Protein AF-A0A9D4MHF6-F1 (afdb_monomer_lite)

InterPro domains:
  IPR027417 P-loop containing nucleoside triphosphate hydrolase [G3DSA:3.40.50.300] (3-73)
  IPR027417 P-loop containing nucleoside triphosphate hydrolase [SSF52540] (11-53)

Radius of gyration: 13.2 Å; chains: 1; bounding box: 37×20×30 Å

Foldseek 3Di:
DDWDFDDDDDTPDTDDDDDPPPCSVVVVLVVLVVQLVPPPDAEEDEDPDPCVQDPDDPSSVCRVVVRVRYHYDD

Organism: Dreissena polymorpha (NCBI:txid45954)

pLDDT: mean 74.52, std 12.6, range [49.34, 90.38]

Structure (mmCIF, N/CA/C/O backbone):
data_AF-A0A9D4MHF6-F1
#
_entry.id   AF-A0A9D4MHF6-F1
#
loop_
_atom_site.group_PDB
_atom_site.id
_atom_site.type_symbol
_atom_site.label_atom_id
_atom_site.label_alt_id
_atom_site.label_comp_id
_atom_site.label_asym_id
_atom_site.label_entity_id
_atom_site.label_seq_id
_atom_site.pdbx_PDB_ins_code
_atom_site.Cartn_x
_atom_site.Cartn_y
_atom_site.Cartn_z
_atom_site.occupancy
_atom_site.B_iso_or_equiv
_atom_site.auth_seq_id
_atom_site.auth_comp_id
_atom_site.auth_asym_id
_atom_site.auth_atom_id
_atom_site.pdbx_PDB_model_num
ATOM 1 N N . MET A 1 1 ? -2.476 1.462 -18.784 1.00 52.19 1 MET A N 1
ATOM 2 C CA . MET A 1 1 ? -3.033 0.903 -17.533 1.00 52.19 1 MET A CA 1
ATOM 3 C C . MET A 1 1 ? -4.482 0.532 -17.809 1.00 52.19 1 MET A C 1
ATOM 5 O O . MET A 1 1 ? -5.182 1.371 -18.357 1.00 52.19 1 MET A O 1
ATOM 9 N N . LYS A 1 2 ? -4.911 -0.702 -17.524 1.00 59.19 2 LYS A N 1
ATOM 10 C CA . LYS A 1 2 ? -6.305 -1.150 -17.699 1.00 59.19 2 LYS A CA 1
ATOM 11 C C . LYS A 1 2 ? -6.841 -1.571 -16.330 1.00 59.19 2 LYS A C 1
ATOM 13 O O . LYS A 1 2 ? -6.154 -2.306 -15.631 1.00 59.19 2 LYS A O 1
ATOM 18 N N . ILE A 1 3 ? -8.017 -1.074 -15.951 1.00 58.03 3 ILE A N 1
ATOM 19 C CA . ILE A 1 3 ? -8.698 -1.388 -14.687 1.00 58.03 3 ILE A CA 1
ATOM 20 C C . ILE A 1 3 ? -10.090 -1.899 -15.067 1.00 58.03 3 ILE A C 1
ATOM 22 O O . ILE A 1 3 ? -10.808 -1.216 -15.791 1.00 58.03 3 ILE A O 1
ATOM 26 N N . SER A 1 4 ? -10.452 -3.104 -14.635 1.00 56.34 4 SER A N 1
ATOM 27 C CA . SER A 1 4 ? -11.755 -3.725 -14.908 1.00 56.34 4 SER A CA 1
ATOM 28 C C . SER A 1 4 ? -12.305 -4.319 -13.617 1.00 56.34 4 SER A C 1
ATOM 30 O O . SER A 1 4 ? -11.620 -5.129 -12.996 1.00 56.34 4 SER A O 1
ATOM 32 N N . LEU A 1 5 ? -13.513 -3.912 -13.216 1.00 60.53 5 LEU A N 1
ATOM 33 C CA . LEU A 1 5 ? -14.192 -4.381 -12.005 1.00 60.53 5 LEU A CA 1
ATOM 34 C C . LEU A 1 5 ? -15.650 -4.753 -12.340 1.00 60.53 5 LEU A C 1
ATOM 36 O O . LEU A 1 5 ? -16.311 -3.969 -13.023 1.00 60.53 5 LEU A O 1
ATOM 40 N N . PRO A 1 6 ? -16.155 -5.917 -11.892 1.00 56.97 6 PRO A N 1
ATOM 41 C CA . PRO A 1 6 ? -17.578 -6.250 -11.965 1.00 56.97 6 PRO A CA 1
ATOM 42 C C . PRO A 1 6 ? -18.380 -5.431 -10.934 1.00 56.97 6 PRO A C 1
ATOM 44 O O . PRO A 1 6 ? -17.873 -5.155 -9.849 1.00 56.97 6 PRO A O 1
ATOM 47 N N . MET A 1 7 ? -19.608 -5.025 -11.279 1.00 55.34 7 MET A N 1
ATOM 48 C CA . MET A 1 7 ? -20.413 -4.071 -10.490 1.00 55.34 7 MET A CA 1
ATOM 49 C C . MET A 1 7 ? -21.243 -4.703 -9.352 1.00 55.34 7 MET A C 1
ATOM 51 O O . MET A 1 7 ? -21.612 -3.980 -8.437 1.00 55.34 7 MET A O 1
ATOM 55 N N . ASP A 1 8 ? -21.463 -6.027 -9.335 1.00 62.94 8 ASP A N 1
ATOM 56 C CA . ASP A 1 8 ? -22.469 -6.660 -8.456 1.00 62.94 8 ASP A CA 1
ATOM 57 C C . ASP A 1 8 ? -21.956 -7.910 -7.694 1.00 62.94 8 ASP A C 1
ATOM 59 O O . ASP A 1 8 ? -22.525 -8.997 -7.788 1.00 62.94 8 ASP A O 1
ATOM 63 N N . GLY A 1 9 ? -20.853 -7.801 -6.939 1.00 65.69 9 GLY A N 1
ATOM 64 C CA . GLY A 1 9 ? -20.332 -8.907 -6.115 1.00 65.69 9 GLY A CA 1
ATOM 65 C C . GLY A 1 9 ? -19.027 -8.592 -5.372 1.00 65.69 9 GLY A C 1
ATOM 66 O O . GLY A 1 9 ? -18.489 -7.495 -5.512 1.00 65.69 9 GLY A O 1
ATOM 67 N N . MET A 1 10 ? -18.518 -9.559 -4.583 1.00 56.31 10 MET A N 1
ATOM 68 C CA . MET A 1 10 ? -17.195 -9.496 -3.933 1.00 56.31 10 MET A CA 1
ATOM 69 C C . MET A 1 10 ? -16.164 -9.035 -4.968 1.00 56.31 10 MET A C 1
ATOM 71 O O . MET A 1 10 ? -15.920 -9.737 -5.951 1.00 56.31 10 MET A O 1
ATOM 75 N N . THR A 1 11 ? -15.591 -7.848 -4.777 1.00 60.88 11 THR A N 1
ATOM 76 C CA . THR A 1 11 ? -14.625 -7.304 -5.727 1.00 60.88 11 THR A CA 1
ATOM 77 C C . THR A 1 11 ? -13.411 -8.232 -5.768 1.00 60.88 11 THR A C 1
ATOM 79 O O . THR A 1 11 ? -12.781 -8.466 -4.733 1.00 60.88 11 THR A O 1
ATOM 82 N N . PRO A 1 12 ? -13.085 -8.818 -6.934 1.00 67.31 12 PRO A N 1
ATOM 83 C CA . PRO A 1 12 ? -11.939 -9.704 -7.032 1.00 67.31 12 PRO A CA 1
ATOM 84 C C . PRO A 1 12 ? -10.649 -8.912 -6.762 1.00 67.31 12 PRO A C 1
ATOM 86 O O . PRO A 1 12 ? -10.626 -7.690 -6.957 1.00 67.31 12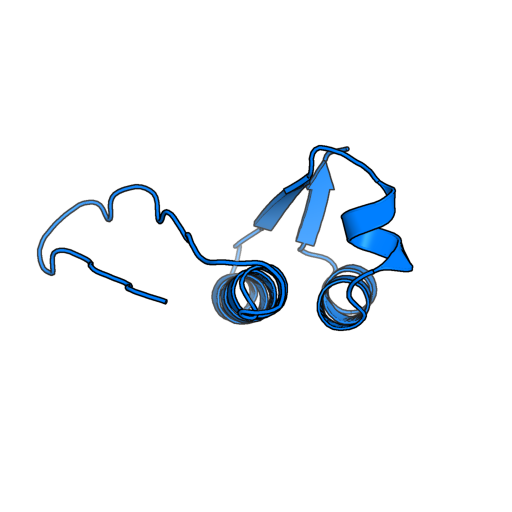 PRO A O 1
ATOM 89 N N . PRO A 1 13 ? -9.562 -9.581 -6.341 1.00 80.69 13 PRO A N 1
ATOM 90 C CA . PRO A 1 13 ? -8.268 -8.936 -6.150 1.00 80.69 13 PRO A CA 1
ATOM 91 C C . PRO A 1 13 ? -7.869 -8.075 -7.360 1.00 80.69 13 PRO A C 1
ATOM 93 O O . PRO A 1 13 ? -7.883 -8.539 -8.502 1.00 80.69 13 PRO A O 1
ATOM 96 N N . LEU A 1 14 ? -7.515 -6.810 -7.114 1.00 83.44 14 LEU A N 1
ATOM 97 C CA . LEU A 1 14 ? -7.113 -5.870 -8.161 1.00 83.44 14 LEU A CA 1
ATOM 98 C C . LEU A 1 14 ? -5.668 -6.141 -8.600 1.00 83.44 14 LEU A C 1
ATOM 100 O O . LEU A 1 14 ? -4.737 -5.996 -7.808 1.00 83.44 14 LEU A O 1
ATOM 104 N N . LEU A 1 15 ? -5.471 -6.443 -9.885 1.00 85.81 15 LEU A N 1
ATOM 105 C CA . LEU A 1 15 ? -4.149 -6.567 -10.498 1.00 85.81 15 LEU A CA 1
ATOM 106 C C . LEU A 1 15 ? -3.804 -5.309 -11.309 1.00 85.81 15 LEU A C 1
ATOM 108 O O . LEU A 1 15 ? -4.454 -5.003 -12.307 1.00 85.81 15 LEU A O 1
ATOM 112 N N . ILE A 1 16 ? -2.743 -4.600 -10.913 1.00 86.69 16 ILE A N 1
ATOM 113 C CA . ILE A 1 16 ? -2.217 -3.440 -11.646 1.00 86.69 16 ILE A CA 1
ATOM 114 C C . ILE A 1 16 ? -0.984 -3.864 -12.451 1.00 86.69 16 ILE A C 1
ATOM 116 O O . ILE A 1 16 ? 0.101 -4.045 -11.903 1.00 86.69 16 ILE A O 1
ATOM 120 N N . VAL A 1 17 ? -1.138 -3.967 -13.772 1.00 88.00 17 VAL A N 1
ATOM 121 C CA . VAL A 1 17 ? -0.058 -4.308 -14.714 1.00 88.00 17 VAL A CA 1
ATOM 122 C C . VAL A 1 17 ? 0.244 -3.162 -15.678 1.00 88.00 17 VAL A C 1
ATOM 124 O O . VAL A 1 17 ? -0.642 -2.425 -16.118 1.00 88.00 17 VAL A O 1
ATOM 127 N N . GLY A 1 18 ? 1.524 -3.007 -16.012 1.00 87.31 18 GLY A N 1
ATOM 128 C CA . GLY A 1 18 ? 1.999 -1.991 -16.946 1.00 87.31 18 GLY A CA 1
ATOM 129 C C . GLY A 1 18 ? 3.530 -1.914 -17.010 1.00 87.31 18 GLY A C 1
ATOM 130 O O . GLY A 1 18 ? 4.190 -2.298 -16.036 1.00 87.31 18 GLY A O 1
ATOM 131 N N . PRO A 1 19 ? 4.096 -1.403 -18.119 1.00 90.38 19 PRO A N 1
ATOM 132 C CA . PRO A 1 19 ? 5.530 -1.148 -18.272 1.00 90.38 19 PRO A CA 1
ATOM 133 C C . PRO A 1 19 ? 6.144 -0.293 -17.151 1.00 90.38 19 PRO A C 1
ATOM 135 O O . PRO A 1 19 ? 5.448 0.274 -16.302 1.00 90.38 19 PRO A O 1
ATOM 138 N N . PHE A 1 20 ? 7.472 -0.200 -17.115 1.00 84.31 20 PHE A N 1
ATOM 139 C CA . PHE A 1 20 ? 8.157 0.696 -16.183 1.00 84.31 20 PHE A CA 1
ATOM 140 C C . PHE A 1 20 ? 7.701 2.156 -16.379 1.00 84.31 20 PHE A C 1
ATOM 142 O O . PHE A 1 20 ? 7.346 2.559 -17.483 1.00 84.31 20 PHE A O 1
ATOM 149 N N . GLY A 1 21 ? 7.642 2.936 -15.296 1.00 82.94 21 GLY A N 1
ATOM 150 C CA . GLY A 1 21 ? 7.241 4.348 -15.351 1.00 82.94 21 GLY A CA 1
ATOM 151 C C . GLY A 1 21 ? 5.740 4.624 -15.526 1.00 82.94 21 GLY A C 1
ATOM 152 O O . GLY A 1 21 ? 5.337 5.779 -15.484 1.00 82.94 21 GLY A O 1
ATOM 153 N N . THR A 1 22 ? 4.868 3.613 -15.643 1.00 88.69 22 THR A N 1
ATOM 154 C CA . THR A 1 22 ? 3.415 3.840 -15.838 1.00 88.69 22 THR A CA 1
ATOM 155 C C . THR A 1 22 ? 2.628 4.105 -14.549 1.00 88.69 22 THR A C 1
ATOM 157 O O . THR A 1 22 ? 1.442 3.789 -14.479 1.00 88.69 22 THR A O 1
ATOM 160 N N . GLY A 1 23 ? 3.284 4.595 -13.496 1.00 86.31 23 GLY A N 1
ATOM 161 C CA . GLY A 1 23 ? 2.617 5.037 -12.268 1.00 86.31 23 GLY A CA 1
ATOM 162 C C . GLY A 1 23 ? 1.962 3.947 -11.410 1.00 86.31 23 GLY A C 1
ATOM 163 O O . GLY A 1 23 ? 1.154 4.284 -10.560 1.00 86.31 23 GLY A O 1
ATOM 164 N N . LYS A 1 24 ? 2.296 2.658 -11.579 1.00 88.06 24 LYS A N 1
ATOM 165 C CA . LYS A 1 24 ? 1.680 1.553 -10.805 1.00 88.06 24 LYS A CA 1
ATOM 166 C C . LYS A 1 24 ? 1.765 1.779 -9.291 1.00 88.06 24 LYS A C 1
ATOM 168 O O . LYS A 1 24 ? 0.759 1.698 -8.591 1.00 88.06 24 LYS A O 1
ATOM 173 N N . THR A 1 25 ? 2.966 2.107 -8.819 1.00 86.06 25 THR A N 1
ATOM 174 C CA . THR A 1 25 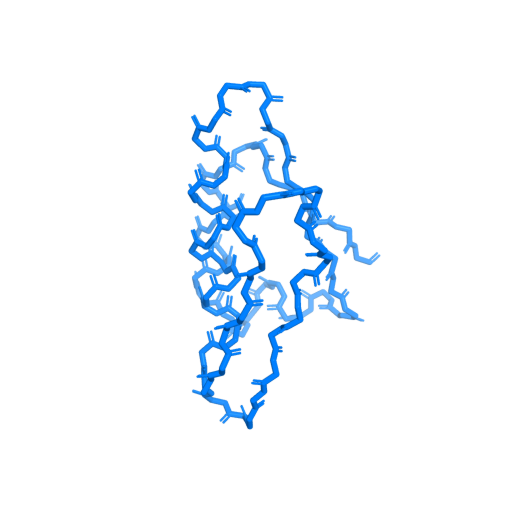? 3.259 2.395 -7.414 1.00 86.06 25 THR A CA 1
ATOM 175 C C . THR A 1 25 ? 2.495 3.626 -6.935 1.00 86.06 25 THR A C 1
ATOM 177 O O . THR A 1 25 ? 1.787 3.552 -5.936 1.00 86.06 25 THR A O 1
ATOM 180 N N . TYR A 1 26 ? 2.525 4.711 -7.712 1.00 85.81 26 TYR A N 1
ATOM 181 C CA . TYR A 1 26 ? 1.760 5.926 -7.436 1.00 85.81 26 TYR A CA 1
ATOM 182 C C . TYR A 1 26 ? 0.246 5.669 -7.346 1.00 85.81 26 TYR A C 1
ATOM 184 O O . TYR A 1 26 ? -0.418 6.166 -6.437 1.00 85.81 26 TYR A O 1
ATOM 192 N N . THR A 1 27 ? -0.324 4.873 -8.253 1.00 88.38 27 THR A N 1
ATOM 193 C CA . THR A 1 27 ? -1.757 4.560 -8.236 1.00 88.38 27 THR A CA 1
ATOM 194 C C . THR A 1 27 ? -2.134 3.714 -7.027 1.00 88.38 27 THR A C 1
ATOM 196 O O . THR A 1 27 ? -3.112 4.040 -6.353 1.00 88.38 27 THR A O 1
ATOM 199 N N . LEU A 1 28 ? -1.350 2.678 -6.703 1.00 86.81 28 LEU A N 1
ATOM 200 C CA . LEU A 1 28 ? -1.540 1.909 -5.469 1.00 86.81 28 LEU A CA 1
ATOM 201 C C . LEU A 1 28 ? -1.438 2.830 -4.247 1.00 86.81 28 LEU A C 1
ATOM 203 O O . LEU A 1 28 ? -2.233 2.719 -3.311 1.00 86.81 28 LEU A O 1
ATOM 207 N N . ALA A 1 29 ? -0.514 3.794 -4.298 1.00 85.1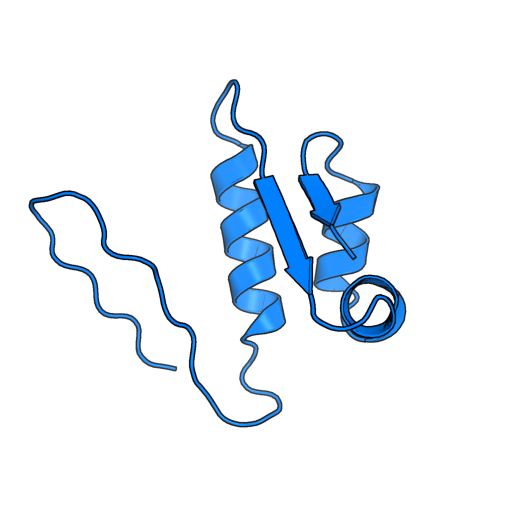9 29 ALA A N 1
ATOM 208 C CA . ALA A 1 29 ? -0.304 4.723 -3.214 1.00 85.19 29 ALA A CA 1
ATOM 209 C C . ALA A 1 29 ? -1.547 5.604 -2.965 1.00 85.19 29 ALA A C 1
ATOM 211 O O . ALA A 1 29 ? -2.028 5.771 -1.841 1.00 85.19 29 ALA A O 1
ATOM 212 N N . GLN A 1 30 ? -2.110 6.166 -4.032 1.00 86.12 30 GLN A N 1
ATOM 213 C CA . GLN A 1 30 ? -3.327 6.973 -3.943 1.00 86.12 30 GLN A CA 1
ATOM 214 C C . GLN A 1 30 ? -4.539 6.144 -3.505 1.00 86.12 30 GLN A C 1
ATOM 216 O O . GLN A 1 30 ? -5.325 6.609 -2.681 1.00 86.12 30 GLN A O 1
ATOM 221 N N . ALA A 1 31 ? -4.661 4.901 -3.976 1.00 87.38 31 ALA A N 1
ATOM 222 C CA . ALA A 1 31 ? -5.736 4.006 -3.558 1.00 87.38 31 ALA A CA 1
ATOM 223 C C . ALA A 1 31 ? -5.698 3.740 -2.044 1.00 87.38 31 ALA A C 1
ATOM 225 O O . ALA A 1 31 ? -6.709 3.917 -1.365 1.00 87.38 31 ALA A O 1
ATOM 226 N N . ALA A 1 32 ? -4.527 3.415 -1.487 1.00 86.75 32 ALA A N 1
ATOM 227 C CA . ALA A 1 32 ? -4.370 3.208 -0.047 1.00 86.75 32 ALA A CA 1
ATOM 228 C C . ALA A 1 32 ? -4.716 4.470 0.769 1.00 86.75 32 ALA A C 1
ATOM 230 O O . ALA A 1 32 ? -5.400 4.373 1.790 1.00 86.75 32 ALA A O 1
ATOM 231 N N . LYS A 1 33 ? -4.335 5.667 0.289 1.00 85.25 33 LYS A N 1
ATOM 232 C CA . LYS A 1 33 ? -4.724 6.955 0.903 1.00 85.25 33 LYS A CA 1
ATOM 233 C C . LYS A 1 33 ? -6.234 7.195 0.892 1.00 85.25 33 LYS A C 1
ATOM 235 O O . LYS A 1 33 ? -6.735 7.890 1.772 1.00 85.25 33 LYS A O 1
ATOM 240 N N . CYS A 1 34 ? -6.959 6.676 -0.093 1.00 87.12 34 CYS A N 1
ATOM 241 C CA . CYS A 1 34 ? -8.418 6.753 -0.121 1.00 87.12 34 CYS A CA 1
ATOM 242 C C . CYS A 1 34 ? -9.047 5.746 0.846 1.00 87.12 34 CYS A C 1
ATOM 244 O O . CYS A 1 34 ? -9.923 6.119 1.620 1.00 87.12 34 CYS A O 1
ATOM 246 N N . VAL A 1 35 ? -8.561 4.504 0.853 1.00 87.62 35 VAL A N 1
ATOM 247 C CA . VAL A 1 35 ? -9.093 3.414 1.687 1.00 87.62 35 VAL A CA 1
ATOM 248 C C . VAL A 1 35 ? -8.922 3.701 3.180 1.00 87.62 35 VAL A C 1
ATOM 250 O O . VAL A 1 35 ? -9.845 3.497 3.960 1.00 87.62 35 VAL A O 1
ATOM 253 N N . VAL A 1 36 ? -7.783 4.254 3.594 1.00 87.50 36 VAL A N 1
ATOM 254 C CA . VAL A 1 36 ? -7.502 4.547 5.012 1.00 87.50 36 VAL A CA 1
ATOM 255 C C . VAL A 1 36 ? -8.387 5.656 5.612 1.00 87.50 36 VAL A C 1
ATOM 257 O O . VAL A 1 36 ? -8.457 5.801 6.835 1.00 87.50 36 VAL A O 1
ATOM 260 N N . LYS A 1 37 ? -9.081 6.442 4.772 1.00 87.12 37 LYS A N 1
ATOM 261 C CA . LYS A 1 37 ? -10.073 7.434 5.226 1.00 87.12 37 LYS A CA 1
ATOM 262 C C . LYS A 1 37 ? -11.331 6.770 5.784 1.00 87.12 37 LYS A C 1
ATOM 264 O O . LYS A 1 37 ? -12.056 7.409 6.543 1.00 87.12 37 LYS A O 1
ATOM 269 N N . VAL A 1 38 ? -11.587 5.509 5.433 1.00 88.81 38 VAL A N 1
ATOM 270 C CA . VAL A 1 38 ? -12.695 4.733 5.990 1.00 88.81 38 VAL A CA 1
ATOM 271 C C . VAL A 1 38 ? -12.410 4.453 7.476 1.00 88.81 38 VAL A C 1
ATOM 273 O O . VAL A 1 38 ? -11.312 3.991 7.817 1.00 88.81 38 VAL A O 1
ATOM 276 N N . PRO A 1 39 ? -13.359 4.731 8.392 1.00 88.56 39 PRO A N 1
ATOM 277 C CA . PRO A 1 39 ? -13.188 4.454 9.815 1.00 88.56 39 PRO A CA 1
ATOM 278 C C . PRO A 1 39 ? -12.767 3.003 10.077 1.00 88.56 39 PRO A C 1
ATOM 280 O O . PRO A 1 39 ? -13.159 2.089 9.356 1.00 88.56 39 PRO A O 1
ATOM 283 N N . SER A 1 40 ? -11.931 2.800 11.099 1.00 88.88 40 SER A N 1
ATOM 284 C CA . SER A 1 40 ? -11.444 1.474 11.524 1.00 88.88 40 SER A CA 1
ATOM 285 C C . SER A 1 40 ? -10.707 0.644 10.460 1.00 88.88 40 SER A C 1
ATOM 287 O O . SER A 1 40 ? -10.439 -0.536 10.679 1.00 88.88 40 SER A O 1
ATOM 289 N N . THR A 1 41 ? -10.318 1.246 9.335 1.00 87.56 41 THR A N 1
ATOM 290 C CA . THR A 1 41 ? -9.570 0.561 8.277 1.00 87.56 41 THR A CA 1
ATOM 291 C C . THR A 1 41 ? -8.066 0.686 8.502 1.00 87.56 41 THR A C 1
ATOM 293 O O . THR A 1 41 ? -7.556 1.758 8.839 1.00 87.56 41 THR A O 1
ATOM 296 N N . ARG A 1 42 ? -7.345 -0.423 8.314 1.00 86.62 42 ARG A N 1
ATOM 297 C CA . ARG A 1 42 ? -5.878 -0.495 8.337 1.00 86.62 42 ARG A CA 1
ATOM 298 C C . ARG A 1 42 ? -5.404 -1.099 7.026 1.00 86.62 42 ARG A C 1
ATOM 300 O O . ARG A 1 42 ? -6.028 -2.032 6.528 1.00 86.62 42 ARG A O 1
ATOM 307 N N . VAL A 1 43 ? -4.318 -0.567 6.479 1.00 86.25 43 VAL A N 1
ATOM 308 C CA . VAL A 1 43 ? -3.760 -1.029 5.203 1.00 86.25 43 VAL A CA 1
ATOM 309 C C . VAL A 1 43 ? -2.382 -1.627 5.458 1.00 86.25 43 VAL A C 1
ATOM 311 O O . VAL A 1 43 ? -1.536 -0.982 6.076 1.00 86.25 43 VAL A O 1
ATOM 314 N N . LEU A 1 44 ? -2.166 -2.852 4.983 1.00 86.50 44 LEU A N 1
ATOM 315 C CA . LEU A 1 44 ? -0.856 -3.495 4.945 1.00 86.50 44 LEU A CA 1
ATOM 316 C C . LEU A 1 44 ? -0.342 -3.449 3.508 1.00 86.50 44 LEU A C 1
ATOM 318 O O . LEU A 1 44 ? -1.018 -3.924 2.595 1.00 86.50 44 LEU A O 1
ATOM 322 N N . ILE A 1 45 ? 0.836 -2.874 3.308 1.00 84.94 45 ILE A N 1
ATOM 323 C CA . ILE A 1 45 ? 1.528 -2.877 2.022 1.00 84.94 45 ILE A CA 1
ATOM 324 C C . ILE A 1 45 ? 2.733 -3.807 2.156 1.00 84.94 45 ILE A C 1
ATOM 326 O O . ILE A 1 45 ? 3.541 -3.664 3.072 1.00 84.94 45 ILE A O 1
ATOM 330 N N . CYS A 1 46 ? 2.848 -4.756 1.228 1.00 83.06 46 CYS A N 1
ATOM 331 C CA . CYS A 1 46 ? 3.974 -5.680 1.151 1.00 83.06 46 CYS A CA 1
ATOM 332 C C . CYS A 1 46 ? 4.747 -5.414 -0.139 1.00 83.06 46 CYS A C 1
ATOM 334 O O . CYS A 1 46 ? 4.153 -5.285 -1.213 1.00 83.06 46 CYS A O 1
ATOM 336 N N . THR A 1 47 ? 6.070 -5.356 -0.053 1.00 78.19 47 THR A N 1
ATOM 337 C CA . THR A 1 47 ? 6.948 -5.203 -1.219 1.00 78.19 47 THR A CA 1
ATOM 338 C C . THR A 1 47 ? 8.094 -6.191 -1.127 1.00 78.19 47 THR A C 1
ATOM 340 O O . THR A 1 47 ? 8.612 -6.404 -0.045 1.00 78.19 47 THR A O 1
ATOM 343 N N . HIS A 1 48 ? 8.559 -6.720 -2.259 1.00 76.44 48 HIS A N 1
ATOM 344 C CA . HIS A 1 48 ? 9.674 -7.676 -2.295 1.00 76.44 48 HIS A CA 1
ATOM 345 C C . HIS A 1 48 ? 11.029 -7.095 -1.815 1.00 76.44 48 HIS A C 1
ATOM 347 O O . HIS A 1 48 ? 11.981 -7.835 -1.591 1.00 76.44 48 HIS A O 1
ATOM 353 N N . SER A 1 49 ? 11.172 -5.769 -1.690 1.00 66.19 49 SER A N 1
ATOM 354 C CA . SER A 1 49 ? 12.383 -5.144 -1.147 1.00 66.19 49 SER A CA 1
ATOM 355 C C . SER A 1 49 ? 12.060 -3.853 -0.408 1.00 66.19 49 SER A C 1
ATOM 357 O O . SER A 1 49 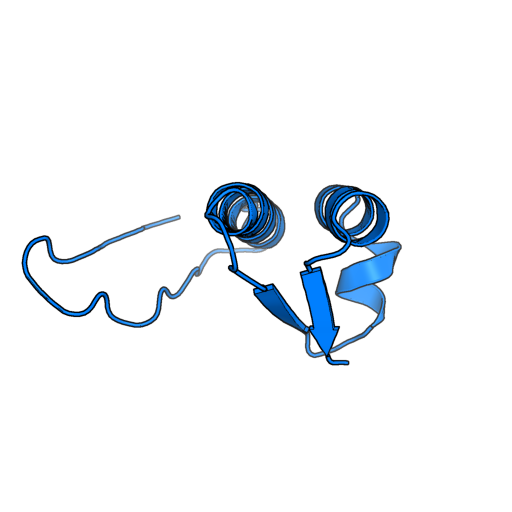? 11.363 -2.983 -0.932 1.00 66.19 49 SER A O 1
ATOM 359 N N . ASN A 1 50 ? 12.680 -3.687 0.762 1.00 56.69 50 ASN A N 1
ATOM 360 C CA . ASN A 1 50 ? 12.572 -2.502 1.614 1.00 56.69 50 ASN A CA 1
ATOM 361 C C . ASN A 1 50 ? 12.938 -1.189 0.882 1.00 56.69 50 ASN A C 1
ATOM 363 O O . ASN A 1 50 ? 12.462 -0.104 1.219 1.00 56.69 50 ASN A O 1
ATOM 367 N N . ARG A 1 51 ? 13.774 -1.280 -0.164 1.00 51.50 51 ARG A N 1
ATOM 368 C CA . ARG A 1 51 ? 14.253 -0.125 -0.940 1.00 51.50 51 ARG A CA 1
ATOM 369 C C . ARG A 1 51 ? 13.154 0.521 -1.793 1.00 51.50 51 ARG A C 1
ATOM 371 O O . ARG A 1 51 ? 13.184 1.739 -1.962 1.00 51.50 51 ARG A O 1
ATOM 378 N N . PHE A 1 52 ? 12.169 -0.256 -2.254 1.00 55.12 52 PHE A N 1
ATOM 379 C CA . PHE A 1 52 ? 11.043 0.250 -3.051 1.00 55.12 52 PHE A CA 1
ATOM 380 C C . PHE A 1 52 ? 10.065 1.087 -2.223 1.00 55.12 52 PHE A C 1
ATOM 382 O O . PHE A 1 52 ? 9.529 2.072 -2.723 1.00 55.12 52 PHE A O 1
ATOM 389 N N . ALA A 1 53 ? 9.857 0.727 -0.954 1.00 58.28 53 ALA A N 1
ATOM 390 C CA . ALA A 1 53 ? 9.004 1.486 -0.046 1.00 58.28 53 ALA A CA 1
ATOM 391 C C . ALA A 1 53 ? 9.657 2.805 0.400 1.00 58.28 53 ALA A C 1
ATOM 393 O O . ALA A 1 53 ? 8.961 3.807 0.566 1.00 58.28 53 ALA A O 1
ATOM 394 N N . TYR A 1 54 ? 10.985 2.808 0.585 1.00 53.72 54 TYR A N 1
ATOM 395 C CA . TYR A 1 54 ? 11.676 3.920 1.236 1.00 53.72 54 TYR A CA 1
ATOM 396 C C . TYR A 1 54 ? 12.398 4.885 0.290 1.00 53.72 54 TYR A C 1
ATOM 398 O O . TYR A 1 54 ? 12.445 6.057 0.612 1.00 53.72 54 TYR A O 1
ATOM 406 N N . ASN A 1 55 ? 12.972 4.470 -0.845 1.00 49.34 55 ASN A N 1
ATOM 407 C CA . ASN A 1 55 ? 13.899 5.344 -1.592 1.00 49.34 55 ASN A CA 1
ATOM 408 C C . ASN A 1 55 ? 13.465 5.692 -3.021 1.00 49.34 55 ASN A C 1
ATOM 410 O O . ASN A 1 55 ? 13.953 6.678 -3.566 1.00 49.34 55 ASN A O 1
ATOM 414 N N . GLU A 1 56 ? 12.573 4.916 -3.636 1.00 56.97 56 GLU A N 1
ATOM 415 C CA . GLU A 1 56 ? 12.278 5.066 -5.070 1.00 56.97 56 GLU A CA 1
ATOM 416 C C . GLU A 1 56 ? 10.980 5.820 -5.370 1.00 56.97 56 GLU A C 1
ATOM 418 O O . GLU A 1 56 ? 10.844 6.392 -6.450 1.00 56.97 56 GLU A O 1
ATOM 423 N N . ASP A 1 57 ? 10.040 5.883 -4.421 1.00 67.75 57 ASP A N 1
ATOM 424 C CA . ASP A 1 57 ? 8.761 6.555 -4.638 1.00 67.75 57 ASP A CA 1
ATOM 425 C C . ASP A 1 57 ? 8.377 7.454 -3.455 1.00 67.75 57 ASP A C 1
ATOM 427 O O . ASP A 1 57 ? 7.845 7.019 -2.429 1.00 67.75 57 ASP A O 1
ATOM 431 N N . LYS A 1 58 ? 8.612 8.759 -3.628 1.00 68.94 58 LYS A N 1
ATOM 432 C CA . LYS A 1 58 ? 8.254 9.807 -2.660 1.00 68.94 58 LYS A CA 1
ATOM 433 C C . LYS A 1 58 ? 6.772 9.758 -2.266 1.00 68.94 58 LYS A C 1
ATOM 435 O O . LYS A 1 58 ? 6.422 10.131 -1.148 1.00 68.94 58 LYS A O 1
ATOM 440 N N . SER A 1 59 ? 5.896 9.263 -3.147 1.00 67.50 59 SER A N 1
ATOM 441 C CA . SER A 1 59 ? 4.462 9.159 -2.867 1.00 67.50 59 SER A CA 1
ATOM 442 C C . SER A 1 59 ? 4.122 8.087 -1.825 1.00 67.50 59 SER A C 1
ATOM 444 O O . SER A 1 59 ? 3.146 8.274 -1.084 1.00 67.50 59 SER A O 1
ATOM 446 N N . LEU A 1 60 ? 4.936 7.024 -1.738 1.00 68.62 60 LEU A N 1
ATOM 447 C CA . LEU A 1 60 ? 4.869 5.997 -0.695 1.00 68.62 60 LEU A CA 1
ATOM 448 C C . LEU A 1 60 ? 5.499 6.484 0.611 1.00 68.62 60 LEU A C 1
ATOM 450 O O . LEU A 1 60 ? 4.881 6.310 1.657 1.00 68.62 60 LEU A O 1
ATOM 454 N N . GLN A 1 61 ? 6.654 7.158 0.570 1.00 70.06 61 GLN A N 1
ATOM 455 C CA . GLN A 1 61 ? 7.239 7.768 1.777 1.00 70.06 61 GLN A CA 1
ATOM 456 C C . GLN A 1 61 ? 6.251 8.721 2.460 1.00 70.06 61 GLN A C 1
ATOM 458 O O . GLN A 1 61 ? 5.967 8.587 3.650 1.00 70.06 61 GLN A O 1
ATOM 463 N N . ASP A 1 62 ? 5.684 9.657 1.691 1.00 70.31 62 ASP A N 1
ATOM 464 C CA . ASP A 1 62 ? 4.693 10.607 2.199 1.00 70.31 62 ASP A CA 1
ATOM 465 C C . ASP A 1 62 ? 3.475 9.896 2.792 1.00 70.31 62 ASP A C 1
ATOM 467 O O . ASP A 1 62 ? 2.832 10.421 3.697 1.00 70.31 62 ASP A O 1
ATOM 471 N N . MET A 1 63 ? 3.131 8.717 2.277 1.00 72.75 63 MET A N 1
ATOM 472 C CA . MET A 1 63 ? 2.050 7.917 2.826 1.00 72.75 63 MET A CA 1
ATOM 473 C C . MET A 1 63 ? 2.434 7.291 4.166 1.00 72.75 63 MET A C 1
ATOM 475 O O . MET A 1 63 ? 1.716 7.513 5.137 1.00 72.75 63 MET A O 1
ATOM 479 N N . TYR A 1 64 ? 3.533 6.538 4.227 1.00 67.81 64 TYR A N 1
ATOM 480 C CA . TYR A 1 64 ? 3.958 5.837 5.441 1.00 67.81 64 TYR A CA 1
ATOM 481 C C . TYR A 1 64 ? 4.193 6.791 6.609 1.00 67.81 64 TYR A C 1
ATOM 483 O O . TYR A 1 64 ? 3.789 6.507 7.731 1.00 67.81 64 TYR A O 1
ATOM 491 N N . ILE A 1 65 ? 4.806 7.945 6.343 1.00 66.31 65 ILE A N 1
ATOM 492 C CA . ILE A 1 65 ? 5.171 8.905 7.389 1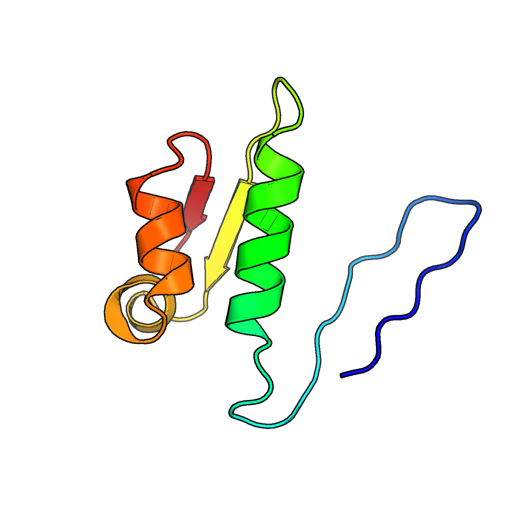.00 66.31 65 ILE A CA 1
ATOM 493 C C . ILE A 1 65 ? 3.939 9.654 7.917 1.00 66.31 65 ILE A C 1
ATOM 495 O O . ILE A 1 65 ? 3.866 9.964 9.103 1.00 66.31 65 ILE A O 1
ATOM 499 N N . LYS A 1 66 ? 2.958 9.962 7.057 1.00 69.06 66 LYS A N 1
ATOM 500 C CA . LYS A 1 66 ? 1.816 10.819 7.429 1.00 69.06 66 LYS A CA 1
ATOM 501 C C . LYS A 1 66 ? 0.571 10.042 7.862 1.00 69.06 66 LYS A C 1
ATOM 503 O O . LYS A 1 66 ? -0.356 10.652 8.389 1.00 69.06 66 LYS A O 1
ATOM 508 N N . GLN A 1 67 ? 0.505 8.731 7.624 1.00 69.88 67 GLN A N 1
ATOM 509 C CA . GLN A 1 67 ? -0.685 7.914 7.881 1.00 69.88 67 GLN A CA 1
ATOM 510 C C . GLN A 1 67 ? -0.374 6.808 8.907 1.00 69.88 67 GLN A C 1
ATOM 512 O O . GLN A 1 67 ? 0.064 5.727 8.516 1.00 69.88 67 GLN A O 1
ATOM 517 N N . PRO A 1 68 ? -0.679 6.995 10.207 1.00 68.38 68 PRO A N 1
ATOM 518 C CA . PRO A 1 68 ? -0.347 6.025 11.265 1.00 68.38 68 PRO A CA 1
ATOM 519 C C . PRO A 1 68 ? -1.112 4.687 11.179 1.00 68.38 68 PRO A C 1
ATOM 521 O O . PRO A 1 68 ? -0.933 3.810 12.018 1.00 68.38 68 PRO A O 1
ATOM 524 N N . LYS A 1 69 ? -1.993 4.526 10.185 1.00 78.44 69 LYS A N 1
ATOM 525 C CA . LYS A 1 69 ? -2.823 3.331 9.950 1.00 78.44 69 LYS A CA 1
ATOM 526 C C . LYS A 1 69 ? -2.318 2.463 8.789 1.00 78.44 69 LYS A C 1
ATOM 528 O O . LYS A 1 69 ? -3.008 1.518 8.392 1.00 78.44 69 LYS A O 1
ATOM 533 N N . ILE A 1 70 ? -1.166 2.812 8.216 1.00 79.88 70 ILE A N 1
ATOM 534 C CA . ILE A 1 70 ? -0.563 2.123 7.076 1.00 79.88 70 ILE A CA 1
ATOM 535 C C . ILE A 1 70 ? 0.741 1.478 7.530 1.00 79.88 70 ILE A C 1
ATOM 537 O O . ILE A 1 70 ? 1.627 2.148 8.053 1.00 79.88 70 ILE A O 1
ATOM 541 N N . TYR A 1 71 ? 0.838 0.168 7.330 1.00 77.38 71 TYR A N 1
ATOM 542 C CA . TYR A 1 71 ? 1.941 -0.664 7.802 1.00 77.38 71 TYR A CA 1
ATOM 543 C C . TYR A 1 71 ? 2.685 -1.268 6.613 1.00 77.38 71 TYR A C 1
ATOM 545 O O . TYR A 1 71 ? 2.061 -1.626 5.612 1.00 77.38 71 TYR A O 1
ATOM 553 N N . SER A 1 72 ? 4.008 -1.387 6.731 1.00 72.88 72 SER A N 1
ATOM 554 C CA . SER A 1 72 ? 4.849 -2.071 5.745 1.00 72.88 72 SER A CA 1
ATOM 555 C C . SER A 1 72 ? 5.242 -3.433 6.297 1.00 72.88 72 SER A C 1
ATOM 557 O O . SER A 1 72 ? 5.849 -3.488 7.366 1.00 72.88 72 SER A O 1
ATOM 559 N N . LEU A 1 73 ? 4.936 -4.511 5.575 1.00 64.19 73 LEU A N 1
ATOM 560 C CA . LEU A 1 73 ? 5.607 -5.796 5.777 1.00 64.19 73 LEU A CA 1
ATOM 561 C C . LEU A 1 73 ? 6.730 -5.891 4.743 1.00 64.19 73 LEU A C 1
ATOM 563 O O . LEU A 1 73 ? 6.496 -5.680 3.549 1.00 64.19 73 LEU A O 1
ATOM 567 N N . ILE A 1 74 ? 7.942 -6.135 5.226 1.00 59.34 74 ILE A N 1
ATOM 568 C CA . ILE A 1 74 ? 9.151 -6.299 4.417 1.00 59.34 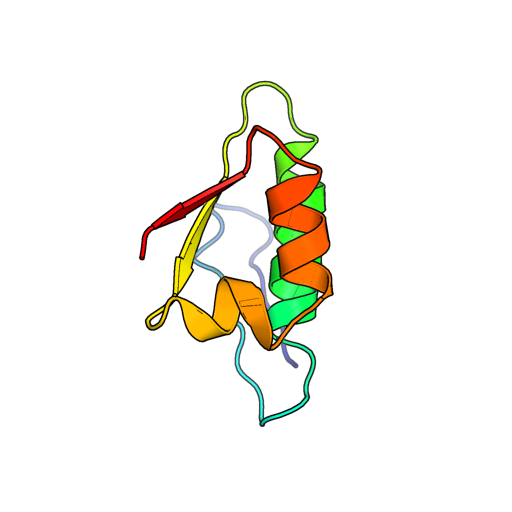74 ILE A CA 1
ATOM 569 C C . ILE A 1 74 ? 9.366 -7.790 4.200 1.00 59.34 74 ILE A C 1
ATOM 571 O O . ILE A 1 74 ? 9.211 -8.530 5.198 1.00 59.34 74 ILE A O 1
#

Sequence (74 aa):
MKISLPMDGMTPPLLIVGPFGTGKTYTLAQAAKCVVKVPSTRVLICTHSNRFAYNEDKSLQDMYIKQPKIYSLI

Secondary structure (DSSP, 8-state):
------SSSSPPPPP----TTSSHHHHHHHHHHHHTTSTT--EEEE-S-HHHHHTS-HHHHHHHHH-TTEEEE-